Protein AF-A0A7V7WGF8-F1 (afdb_monomer)

pLDDT: mean 89.97, std 9.16, range [55.16, 97.75]

Secondary structure (DSSP, 8-state):
-PPPPEEEEE--S-SSS------HHHHHHHHHHHHTT--EEEEEHHHHHHH-THHHH-HHHHHHHHHHHHHHHT-SEEEE---GGGHHHHHHHHHH--

Solvent-accessible surface area (backbone atoms only — not comparable to full-atom values): 5779 Å² total; per-residue (Å²): 130,84,81,65,28,37,34,38,35,42,47,36,76,55,72,87,60,92,73,93,76,76,68,57,71,59,53,54,52,49,50,55,34,50,76,67,73,35,53,70,48,77,48,49,43,54,60,45,36,73,78,36,58,69,40,54,79,28,70,68,56,35,52,54,51,49,43,52,52,54,62,71,61,70,42,82,41,79,46,72,48,70,60,90,84,17,43,65,47,30,51,54,56,56,71,62,63,129

Nearest PDB structures (foldseek):
  2v4u-assembly1_A  TM=4.906E-01  e=1.514E+00  Homo sapiens
  5f9m-assembly1_A  TM=4.579E-01  e=4.810E+00  Bacillus cereus ATCC 10987
  5f5x-assembly1_A  TM=4.215E-01  e=6.757E+00  Bacillus cereus ATCC 10987
  3a1k-assembly1_A  TM=2.490E-01  e=3.199E+00  Rhodococcus sp. N-771

Sequence (98 aa):
MKTSKVCLINPPTTRDQDEIFFPMGILVLATLLKQKAVPVELIDFEQLFRDRGELRQSRELYEQAAIRLFEASGANVFGISSICSNFPYALELASLIR

Structure (mmCIF, N/CA/C/O backbone):
data_AF-A0A7V7WGF8-F1
#
_entry.id   AF-A0A7V7WGF8-F1
#
loop_
_atom_site.group_PDB
_atom_site.id
_atom_site.type_symbol
_atom_site.label_atom_id
_atom_site.label_alt_id
_atom_site.label_comp_id
_atom_site.label_asym_id
_atom_site.label_entity_id
_atom_site.label_seq_id
_atom_site.pdbx_PDB_ins_code
_atom_site.Cartn_x
_atom_site.Cartn_y
_atom_site.Cartn_z
_atom_site.occupancy
_atom_site.B_iso_or_equiv
_atom_site.auth_seq_id
_atom_site.auth_comp_id
_atom_site.auth_asym_id
_atom_site.auth_atom_id
_atom_site.pdbx_PDB_model_num
ATOM 1 N N . MET A 1 1 ? -5.828 -1.286 26.803 1.00 55.16 1 MET A N 1
ATOM 2 C CA . MET A 1 1 ? -5.512 -1.887 25.486 1.00 55.16 1 MET A CA 1
ATOM 3 C C . MET A 1 1 ? -4.808 -0.839 24.644 1.00 55.16 1 MET A C 1
ATOM 5 O O . MET A 1 1 ? -5.252 0.302 24.665 1.00 55.16 1 MET A O 1
ATOM 9 N N . LYS A 1 2 ? -3.715 -1.184 23.952 1.00 65.31 2 LYS A N 1
ATOM 10 C CA . LYS A 1 2 ? -3.065 -0.265 23.005 1.00 65.31 2 LYS A CA 1
ATOM 11 C C . LYS A 1 2 ? -4.041 -0.028 21.847 1.00 65.31 2 LYS A C 1
ATOM 13 O O . LYS A 1 2 ? -4.531 -0.999 21.273 1.00 65.31 2 LYS A O 1
ATOM 18 N N . THR A 1 3 ? -4.382 1.226 21.556 1.00 74.44 3 THR A N 1
ATOM 19 C CA . THR A 1 3 ? -5.243 1.554 20.412 1.00 74.44 3 THR A CA 1
ATOM 20 C C . THR A 1 3 ? -4.553 1.068 19.145 1.00 74.44 3 THR A C 1
ATOM 22 O O . THR A 1 3 ? -3.390 1.399 18.918 1.00 74.44 3 THR A O 1
ATOM 25 N N . SER A 1 4 ? -5.239 0.240 18.357 1.00 87.31 4 SER A N 1
ATOM 26 C CA . SER A 1 4 ? -4.665 -0.275 17.115 1.00 87.31 4 SER A CA 1
ATOM 27 C C . SER A 1 4 ? -4.595 0.848 16.086 1.00 87.31 4 SER A C 1
ATOM 29 O O . SER A 1 4 ? -5.589 1.545 15.879 1.00 87.31 4 SER A O 1
ATOM 31 N N . LYS A 1 5 ? -3.427 1.036 15.468 1.00 95.38 5 LYS A N 1
ATOM 32 C CA . LYS A 1 5 ? -3.262 1.923 14.315 1.00 95.38 5 LYS A CA 1
ATOM 33 C C . LYS A 1 5 ? -3.425 1.077 13.060 1.00 95.38 5 LYS A C 1
ATOM 35 O O . LYS A 1 5 ? -2.785 0.034 12.930 1.00 95.38 5 LYS A O 1
ATOM 40 N N . VAL A 1 6 ? -4.294 1.532 12.165 1.00 97.50 6 VAL A N 1
ATOM 41 C CA . VAL A 1 6 ? -4.592 0.865 10.899 1.00 97.50 6 VAL A CA 1
ATOM 42 C C . VAL A 1 6 ? -3.780 1.516 9.783 1.00 97.50 6 VAL 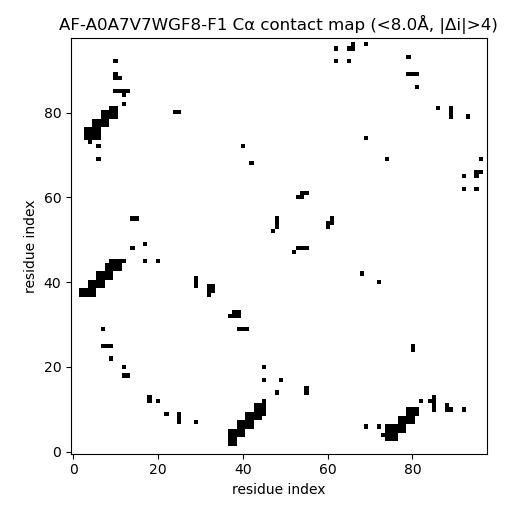A C 1
ATOM 44 O O . VAL A 1 6 ? -3.82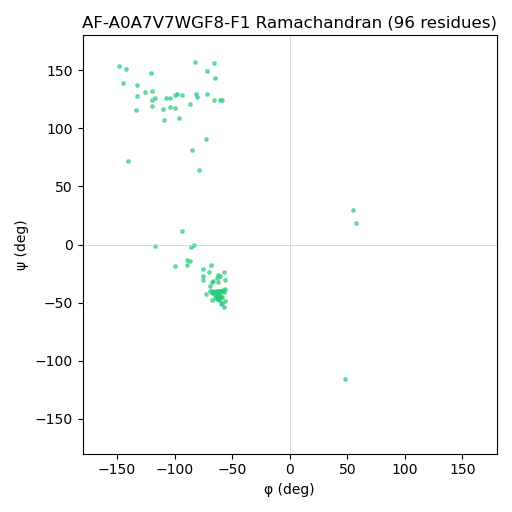0 2.733 9.621 1.00 97.50 6 VAL A O 1
ATOM 47 N N . CYS A 1 7 ? -3.072 0.721 8.993 1.00 97.75 7 CYS A N 1
ATOM 48 C CA . CYS A 1 7 ? -2.468 1.161 7.742 1.00 97.75 7 CYS A CA 1
ATOM 49 C C . CYS A 1 7 ? -3.300 0.624 6.573 1.00 97.75 7 CYS A C 1
ATOM 51 O O . CYS A 1 7 ? -3.475 -0.586 6.431 1.00 97.75 7 CYS A O 1
ATOM 53 N N . LEU A 1 8 ? -3.855 1.524 5.765 1.00 97.69 8 LEU A N 1
ATOM 54 C CA . LEU A 1 8 ? -4.593 1.188 4.553 1.00 97.69 8 LEU A CA 1
ATOM 55 C C . LEU A 1 8 ? -3.691 1.376 3.337 1.00 97.69 8 LEU A C 1
ATOM 57 O O . LEU A 1 8 ? -3.094 2.435 3.162 1.00 97.69 8 LEU A O 1
ATOM 61 N N . ILE A 1 9 ? -3.610 0.354 2.495 1.00 96.56 9 ILE A N 1
ATOM 62 C CA . ILE A 1 9 ? -2.668 0.286 1.382 1.00 96.56 9 ILE A CA 1
ATOM 63 C C . ILE A 1 9 ? -3.445 0.236 0.062 1.00 96.56 9 ILE A C 1
ATOM 65 O O . ILE A 1 9 ? -4.308 -0.629 -0.139 1.00 96.56 9 ILE A O 1
ATOM 69 N N . ASN A 1 10 ? -3.124 1.162 -0.842 1.00 94.56 10 ASN A N 1
ATOM 70 C CA . ASN A 1 10 ? -3.485 1.092 -2.255 1.00 94.56 10 ASN A CA 1
ATOM 71 C C . ASN A 1 10 ? -2.298 0.514 -3.040 1.00 94.56 10 ASN A C 1
ATOM 73 O O . ASN A 1 10 ? -1.283 1.204 -3.169 1.00 94.56 10 ASN A O 1
ATOM 77 N N . PRO A 1 11 ? -2.377 -0.728 -3.545 1.00 93.06 11 PRO A N 1
ATOM 78 C CA . PRO A 1 11 ? -1.380 -1.248 -4.471 1.00 93.06 11 PRO A CA 1
ATOM 79 C C . PRO A 1 11 ? -1.418 -0.486 -5.801 1.00 93.06 11 PRO A C 1
ATOM 81 O O . PRO A 1 11 ? -2.473 0.032 -6.176 1.00 93.06 11 PRO A O 1
ATOM 84 N N . PRO A 1 12 ? -0.309 -0.471 -6.556 1.00 89.31 12 PRO A N 1
ATOM 85 C CA . PRO A 1 12 ? -0.323 0.078 -7.902 1.00 89.31 12 PRO A CA 1
ATOM 86 C C . PRO A 1 12 ? -1.225 -0.767 -8.807 1.00 89.31 12 PRO A C 1
ATOM 88 O O . PRO A 1 12 ? -1.265 -1.989 -8.687 1.00 89.31 12 PRO A O 1
ATOM 91 N N . THR A 1 13 ? -1.938 -0.123 -9.721 1.00 83.94 13 THR A N 1
ATOM 92 C CA . THR A 1 13 ? -2.743 -0.753 -10.775 1.00 83.94 13 THR A CA 1
ATOM 93 C C . THR A 1 13 ? -1.832 -1.348 -11.842 1.00 83.94 13 THR A C 1
ATOM 95 O O . THR A 1 13 ? -2.030 -2.482 -12.277 1.00 83.94 13 THR A O 1
ATOM 98 N N . THR A 1 14 ? -0.793 -0.599 -12.217 1.00 75.62 14 THR A N 1
ATOM 99 C CA . THR A 1 14 ? 0.259 -1.020 -13.146 1.00 75.62 14 THR A CA 1
ATOM 100 C C . THR A 1 14 ? 1.593 -0.368 -12.786 1.00 75.62 14 THR A C 1
ATOM 102 O O . THR A 1 14 ? 1.646 0.718 -12.206 1.00 75.62 14 THR A O 1
ATOM 105 N N . ARG A 1 15 ? 2.701 -1.021 -13.152 1.00 67.31 15 ARG A N 1
ATOM 106 C CA . ARG A 1 15 ? 4.039 -0.418 -13.078 1.00 67.31 15 ARG A CA 1
ATOM 107 C C . ARG A 1 15 ? 4.399 0.380 -14.333 1.00 67.31 15 ARG A C 1
ATOM 109 O O . ARG A 1 15 ? 5.295 1.210 -14.245 1.00 67.31 15 ARG A O 1
ATOM 116 N N . ASP A 1 16 ? 3.659 0.235 -15.429 1.00 67.25 16 ASP A N 1
ATOM 117 C CA . ASP A 1 16 ? 4.102 0.702 -16.749 1.00 67.25 16 ASP A CA 1
ATOM 118 C C . ASP A 1 16 ? 3.503 2.046 -17.190 1.00 67.25 16 ASP A C 1
ATOM 120 O O . ASP A 1 16 ? 4.031 2.677 -18.104 1.00 6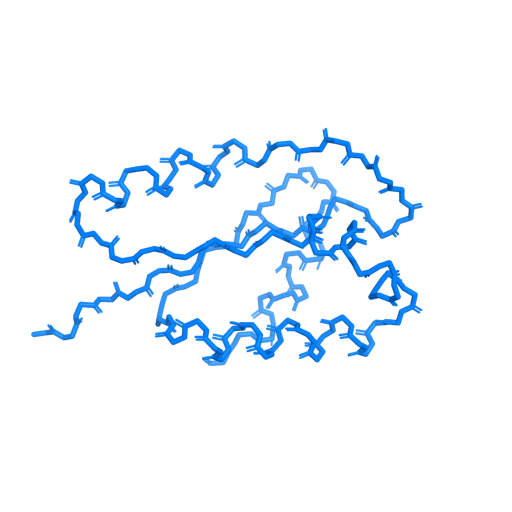7.25 16 ASP A O 1
ATOM 124 N N . GLN A 1 17 ? 2.403 2.495 -16.577 1.00 66.94 17 GLN A N 1
ATOM 125 C CA . GLN A 1 17 ? 1.701 3.722 -16.973 1.00 66.94 17 GLN A CA 1
ATOM 126 C C . GLN A 1 17 ? 1.160 4.487 -15.762 1.00 66.94 17 GLN A C 1
ATOM 128 O O . GLN A 1 17 ? 0.821 3.896 -14.737 1.00 66.94 17 GLN A O 1
ATOM 133 N N . ASP A 1 18 ? 1.052 5.809 -15.900 1.00 65.25 18 ASP A N 1
ATOM 134 C CA . ASP A 1 18 ? 0.370 6.665 -14.931 1.00 65.25 18 ASP A CA 1
ATOM 135 C C . ASP A 1 18 ? -1.132 6.689 -15.234 1.00 65.25 18 ASP A C 1
ATOM 137 O O . ASP A 1 18 ? -1.652 7.614 -15.860 1.00 65.25 18 ASP A O 1
ATOM 141 N N . GLU A 1 19 ? -1.858 5.669 -14.783 1.00 66.69 19 GLU A N 1
ATOM 142 C CA . GLU A 1 19 ? -3.318 5.732 -14.788 1.00 66.69 19 GLU A CA 1
ATOM 143 C C . GLU A 1 19 ? -3.806 6.522 -13.573 1.00 66.69 19 GLU A C 1
ATOM 145 O O . GLU A 1 19 ? -3.395 6.293 -12.432 1.00 66.69 19 GLU A O 1
ATOM 150 N N . ILE A 1 20 ? -4.680 7.506 -13.804 1.00 67.50 20 ILE A N 1
ATOM 151 C CA . ILE A 1 20 ? -5.356 8.234 -12.726 1.00 67.50 20 ILE A CA 1
ATOM 152 C C . ILE A 1 20 ? -6.407 7.317 -12.114 1.00 67.50 20 ILE A C 1
ATOM 154 O O . ILE A 1 20 ? -7.559 7.289 -12.541 1.00 67.50 20 ILE A O 1
ATOM 158 N N . PHE A 1 21 ? -5.988 6.581 -11.089 1.00 75.00 21 PHE A N 1
ATOM 159 C CA . PHE A 1 21 ? -6.869 5.804 -10.239 1.00 75.00 21 PHE A CA 1
ATOM 160 C C . PHE A 1 21 ? -7.059 6.503 -8.893 1.00 75.00 21 PHE A C 1
ATOM 162 O O . PHE A 1 21 ? -6.100 6.829 -8.198 1.00 75.00 21 PHE A O 1
ATOM 169 N N . PHE A 1 22 ? -8.318 6.722 -8.515 1.00 80.94 22 PHE A N 1
ATOM 170 C CA . PHE A 1 22 ? -8.673 7.228 -7.195 1.00 80.94 22 PHE A CA 1
ATOM 171 C C . PHE A 1 22 ? -9.109 6.048 -6.321 1.00 80.94 22 PHE A C 1
ATOM 173 O O . PHE A 1 22 ? -10.131 5.426 -6.634 1.00 80.94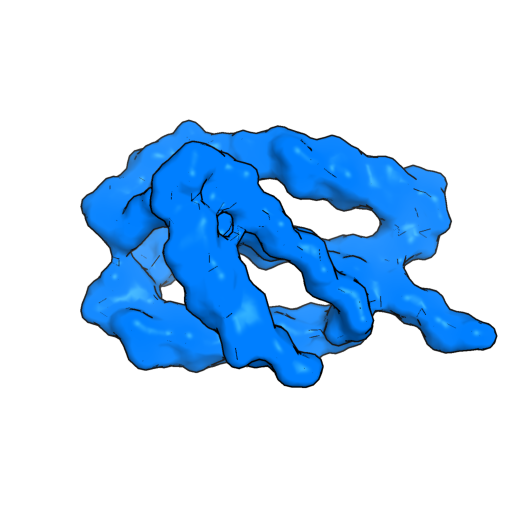 22 PHE A O 1
ATOM 180 N N . PRO A 1 23 ? -8.410 5.740 -5.212 1.00 86.62 23 PRO A N 1
ATOM 181 C CA . PRO A 1 23 ? -8.721 4.579 -4.386 1.00 86.62 23 PRO A CA 1
ATOM 182 C C . PRO A 1 23 ? -9.927 4.853 -3.470 1.00 86.62 23 PRO A C 1
ATOM 184 O O . PRO A 1 23 ? -9.841 4.875 -2.244 1.00 86.62 23 PRO A O 1
ATOM 187 N N . MET A 1 24 ? -11.100 5.067 -4.069 1.00 89.38 24 MET A N 1
ATOM 188 C CA . MET A 1 24 ? -12.319 5.490 -3.372 1.00 89.38 24 MET A CA 1
ATOM 189 C C . MET A 1 24 ? -12.712 4.538 -2.237 1.00 89.38 24 MET A C 1
ATOM 191 O O . MET A 1 24 ? -13.115 4.993 -1.168 1.00 89.38 24 MET A O 1
ATOM 195 N N . GLY A 1 25 ? -12.538 3.226 -2.430 1.00 89.69 25 GLY A N 1
ATOM 196 C CA . GLY A 1 25 ? -12.847 2.224 -1.408 1.00 89.69 25 GLY A CA 1
ATOM 197 C C . GLY A 1 25 ? -12.062 2.427 -0.108 1.00 89.69 25 GLY A C 1
ATOM 198 O O . GLY A 1 25 ? -12.649 2.415 0.976 1.00 89.69 25 GLY A O 1
ATOM 199 N N . ILE A 1 26 ? -10.751 2.686 -0.196 1.00 93.50 26 ILE A N 1
ATOM 200 C CA . ILE A 1 26 ? -9.928 2.892 1.005 1.00 93.50 26 ILE A CA 1
ATOM 201 C C . ILE A 1 26 ? -10.174 4.261 1.630 1.00 93.50 26 ILE A C 1
ATOM 203 O O . ILE A 1 26 ? -10.092 4.386 2.848 1.00 93.50 26 ILE A O 1
ATOM 207 N N . LEU A 1 27 ? -10.515 5.278 0.830 1.00 94.12 27 LEU A N 1
ATOM 208 C CA . LEU A 1 27 ? -10.845 6.613 1.338 1.00 94.12 27 LEU A CA 1
ATOM 209 C C . LEU A 1 27 ? -12.139 6.599 2.160 1.00 94.12 27 LEU A C 1
ATOM 211 O O . LEU A 1 27 ? -12.203 7.214 3.230 1.00 94.12 27 LEU A O 1
ATOM 215 N N . VAL A 1 28 ? -13.151 5.852 1.710 1.00 95.81 28 VAL A N 1
ATOM 216 C CA . VAL A 1 28 ? -14.390 5.636 2.472 1.00 95.81 28 VAL A CA 1
ATOM 217 C C . VAL A 1 28 ? -14.084 4.927 3.793 1.00 95.81 28 VAL A C 1
ATOM 219 O O . VAL A 1 28 ? -14.506 5.394 4.852 1.00 95.81 28 VAL A O 1
ATOM 222 N N . LEU A 1 29 ? -13.287 3.855 3.765 1.00 95.81 29 LEU A N 1
ATOM 223 C CA . LEU A 1 29 ? -12.900 3.137 4.981 1.00 95.81 29 LEU A CA 1
ATOM 224 C C . LEU A 1 29 ? -12.084 4.016 5.943 1.00 95.81 29 LEU A C 1
ATOM 226 O O . LEU A 1 29 ? -12.378 4.056 7.138 1.00 95.81 29 LEU A O 1
ATOM 230 N N . ALA A 1 30 ? -11.107 4.771 5.434 1.00 96.50 30 ALA A N 1
ATOM 231 C CA . ALA A 1 30 ? -10.312 5.710 6.223 1.00 96.50 30 ALA A CA 1
ATOM 232 C C . ALA A 1 30 ? -11.198 6.758 6.912 1.00 96.50 30 ALA A C 1
ATOM 234 O O . ALA A 1 30 ? -10.977 7.095 8.075 1.00 96.50 30 ALA A O 1
ATOM 235 N N . THR A 1 31 ? -12.226 7.246 6.215 1.00 97.12 31 THR A N 1
ATOM 236 C CA . THR A 1 31 ? -13.191 8.210 6.758 1.00 97.12 31 THR A CA 1
ATOM 237 C C . THR A 1 31 ? -13.970 7.616 7.927 1.00 97.12 31 THR A C 1
ATOM 239 O O . THR A 1 31 ? -14.049 8.237 8.988 1.00 97.12 31 THR A O 1
ATOM 242 N N . LEU A 1 32 ? -14.484 6.393 7.776 1.00 97.06 32 LEU A N 1
ATOM 243 C CA . LEU A 1 32 ? -15.202 5.692 8.843 1.00 97.06 32 LEU A CA 1
ATOM 244 C C . LEU A 1 32 ? -14.305 5.435 10.063 1.00 97.06 32 LEU A C 1
ATOM 246 O O . LEU A 1 32 ? -14.724 5.667 11.197 1.00 97.06 32 LEU A O 1
ATOM 250 N N . LEU A 1 33 ? -13.055 5.014 9.846 1.00 96.12 33 LEU A N 1
ATOM 251 C CA . LEU A 1 33 ? -12.081 4.803 10.922 1.00 96.12 33 LEU A CA 1
ATOM 252 C C . LEU A 1 33 ? -11.779 6.108 11.672 1.00 96.12 33 LEU A C 1
ATOM 254 O O . LEU A 1 33 ? -11.832 6.131 12.904 1.00 96.12 33 LEU A O 1
ATOM 258 N N . LYS A 1 34 ? -11.569 7.217 10.948 1.00 96.00 34 LYS A N 1
ATOM 259 C CA . LYS A 1 34 ? -11.382 8.546 11.553 1.00 96.00 34 LYS A CA 1
ATOM 260 C C . LYS A 1 34 ? -12.593 8.984 12.374 1.00 96.00 34 LYS A C 1
ATOM 262 O O . LYS A 1 34 ? -12.418 9.461 13.492 1.00 96.00 34 LYS A O 1
ATOM 267 N N . GLN A 1 35 ? -13.814 8.776 11.874 1.00 97.12 35 GLN A N 1
ATOM 268 C CA . GLN A 1 35 ? -15.049 9.082 12.613 1.00 97.12 35 GLN A CA 1
ATOM 269 C C . GLN A 1 35 ? -15.178 8.288 13.922 1.00 97.12 35 GLN A C 1
ATOM 271 O O . GLN A 1 35 ? -15.826 8.747 14.860 1.00 97.12 35 GLN A O 1
ATOM 276 N N . LYS A 1 36 ? -14.559 7.105 14.002 1.00 96.25 36 LYS A N 1
ATOM 277 C CA . LYS A 1 36 ? -14.509 6.266 15.208 1.00 96.25 36 LYS A CA 1
ATOM 278 C C . LYS A 1 36 ? -13.267 6.504 16.071 1.00 96.25 36 LYS A C 1
ATOM 280 O O . LYS A 1 36 ? -13.013 5.716 16.977 1.00 96.25 36 LYS A O 1
ATOM 285 N N . ALA A 1 37 ? -12.509 7.570 15.806 1.00 95.81 37 ALA A N 1
ATOM 286 C CA . ALA A 1 37 ? -11.250 7.882 16.482 1.00 95.81 37 ALA A CA 1
ATOM 287 C C . ALA A 1 37 ? -10.219 6.73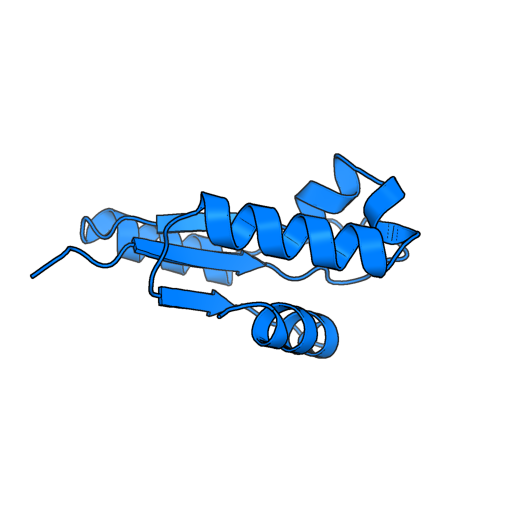3 16.428 1.00 95.81 37 ALA A C 1
ATOM 289 O O . ALA A 1 37 ? -9.384 6.594 17.322 1.00 95.81 37 ALA A O 1
ATOM 290 N N . VAL A 1 38 ? -10.259 5.912 15.371 1.00 95.81 38 VAL A N 1
ATOM 291 C CA . VAL A 1 38 ? -9.235 4.899 15.099 1.00 95.81 38 VAL A CA 1
ATOM 292 C C . VAL A 1 38 ? -8.104 5.562 14.307 1.00 95.81 38 VAL A C 1
ATOM 294 O O . VAL A 1 38 ? -8.362 6.091 13.221 1.00 95.81 38 VAL A O 1
ATOM 297 N N . PRO A 1 39 ? -6.854 5.556 14.811 1.00 96.25 39 PRO A N 1
ATOM 298 C CA . PRO A 1 39 ? -5.713 6.079 14.072 1.00 96.25 39 PRO A CA 1
ATOM 299 C C . PRO A 1 39 ? -5.552 5.328 12.751 1.00 96.25 39 PRO A C 1
ATOM 301 O O . PRO A 1 39 ? -5.435 4.102 12.743 1.00 96.25 39 PRO A O 1
ATOM 304 N N . VAL A 1 40 ? -5.537 6.066 11.644 1.00 96.94 40 VAL A N 1
ATOM 305 C CA . VAL A 1 40 ? -5.405 5.498 10.302 1.00 96.94 40 VAL A CA 1
ATOM 306 C C . VAL A 1 40 ? -4.359 6.255 9.498 1.00 96.94 40 VAL A C 1
ATOM 308 O O . VAL A 1 40 ? -4.311 7.486 9.520 1.00 96.94 40 VAL A O 1
ATOM 311 N N . GLU A 1 41 ? -3.534 5.502 8.787 1.00 96.69 41 GLU A N 1
ATOM 312 C CA . GLU A 1 41 ? -2.575 5.985 7.801 1.00 96.69 41 GLU A CA 1
ATOM 313 C C . GLU A 1 41 ? -2.885 5.358 6.444 1.00 96.69 41 GLU A C 1
ATOM 315 O O . GLU A 1 41 ? -3.380 4.233 6.382 1.00 96.69 41 GLU A O 1
ATOM 320 N N . LEU A 1 42 ? -2.625 6.098 5.370 1.00 96.44 42 LEU A N 1
ATOM 321 C CA . LEU A 1 42 ? -2.857 5.653 4.004 1.00 96.44 42 LEU A CA 1
ATOM 322 C C . LEU A 1 42 ? -1.527 5.662 3.255 1.00 96.44 42 LEU A C 1
ATOM 324 O O . LEU A 1 42 ? -0.865 6.696 3.204 1.00 96.44 42 LEU A O 1
ATOM 328 N N . ILE A 1 43 ? -1.162 4.520 2.678 1.00 96.00 43 ILE A N 1
ATOM 329 C CA . ILE A 1 43 ? -0.021 4.387 1.772 1.00 96.00 43 ILE A CA 1
ATOM 330 C C . ILE A 1 43 ? -0.572 4.145 0.372 1.00 96.00 43 ILE A C 1
ATOM 332 O O . ILE A 1 43 ? -1.225 3.129 0.123 1.00 96.00 43 ILE A O 1
ATOM 336 N N . ASP A 1 44 ? -0.310 5.082 -0.533 1.00 93.56 44 ASP A N 1
ATOM 337 C CA . ASP A 1 44 ? -0.724 4.990 -1.927 1.00 93.56 44 ASP A CA 1
ATOM 338 C C . ASP A 1 44 ? 0.484 4.760 -2.833 1.00 93.56 44 ASP A C 1
ATOM 340 O O . ASP A 1 44 ? 1.292 5.665 -3.048 1.00 93.56 44 ASP A O 1
ATOM 344 N N . PHE A 1 45 ? 0.618 3.539 -3.356 1.00 92.12 45 PHE A N 1
ATOM 345 C CA . PHE A 1 45 ? 1.733 3.197 -4.232 1.00 92.12 45 PHE A CA 1
ATOM 346 C C . PHE A 1 45 ? 1.590 3.766 -5.647 1.00 92.12 45 PHE A C 1
ATOM 348 O O . PHE A 1 45 ? 2.613 3.937 -6.304 1.00 92.12 45 PHE A O 1
ATOM 355 N N . GLU A 1 46 ? 0.381 4.123 -6.102 1.00 88.38 46 GLU A N 1
ATOM 356 C CA . GLU A 1 46 ? 0.238 4.876 -7.357 1.00 88.38 46 GLU A CA 1
ATOM 357 C C . GLU A 1 46 ? 0.815 6.279 -7.205 1.00 88.38 46 GLU A C 1
ATOM 359 O O . GLU A 1 46 ? 1.622 6.721 -8.023 1.00 88.38 46 GLU A O 1
ATOM 364 N N . GLN A 1 47 ? 0.461 6.969 -6.117 1.00 88.88 47 GLN A N 1
ATOM 365 C CA . GLN A 1 47 ? 1.037 8.281 -5.831 1.00 88.88 47 GLN A CA 1
ATOM 366 C C . GLN A 1 47 ? 2.554 8.183 -5.631 1.00 88.88 47 GLN A C 1
ATOM 368 O O . GLN A 1 47 ? 3.300 8.992 -6.177 1.00 88.88 47 GLN A O 1
ATOM 373 N N . LEU A 1 48 ? 3.025 7.157 -4.917 1.00 90.62 48 LEU A N 1
ATOM 374 C CA . LEU A 1 48 ? 4.453 6.953 -4.695 1.00 90.62 48 LEU A CA 1
ATOM 375 C C . LEU A 1 48 ? 5.220 6.745 -6.006 1.00 90.62 48 LEU A C 1
ATOM 377 O O . LEU A 1 48 ? 6.315 7.275 -6.151 1.00 90.62 48 LEU A O 1
ATOM 381 N N . PHE A 1 49 ? 4.664 6.002 -6.964 1.00 89.31 49 PHE A N 1
ATOM 382 C CA . PHE A 1 49 ? 5.282 5.820 -8.275 1.00 89.31 49 PHE A CA 1
ATOM 383 C C . PHE A 1 49 ? 5.317 7.096 -9.114 1.00 89.31 49 PHE A C 1
ATOM 385 O O . PHE A 1 49 ? 6.273 7.286 -9.864 1.00 89.31 49 PHE A O 1
ATOM 392 N N . ARG A 1 50 ? 4.325 7.979 -8.972 1.00 86.25 50 ARG A N 1
ATOM 393 C CA . ARG A 1 50 ? 4.347 9.306 -9.609 1.00 86.25 50 ARG A CA 1
ATOM 394 C C . ARG A 1 50 ? 5.432 10.193 -9.014 1.00 86.25 50 ARG A C 1
ATOM 396 O O . ARG A 1 50 ? 6.141 10.872 -9.748 1.00 86.25 50 ARG A O 1
ATOM 403 N N . ASP A 1 51 ? 5.575 10.157 -7.692 1.00 89.44 51 ASP A N 1
ATOM 404 C CA . ASP A 1 51 ? 6.566 10.960 -6.975 1.00 89.44 51 ASP A CA 1
ATOM 405 C C . ASP A 1 51 ? 7.993 10.402 -7.139 1.00 89.44 51 ASP A C 1
ATOM 407 O O . ASP A 1 51 ? 8.967 11.147 -7.030 1.00 89.44 51 ASP A O 1
ATOM 411 N N . ARG A 1 52 ? 8.119 9.087 -7.367 1.00 88.75 52 ARG A N 1
ATOM 412 C CA . ARG A 1 52 ? 9.378 8.323 -7.399 1.00 88.75 52 ARG A CA 1
ATOM 413 C C . ARG A 1 52 ? 9.369 7.271 -8.507 1.00 88.75 52 ARG A C 1
ATOM 415 O O . ARG A 1 52 ? 9.273 6.064 -8.254 1.00 88.75 52 ARG A O 1
ATOM 422 N N . GLY A 1 53 ? 9.460 7.734 -9.751 1.00 85.38 53 GLY A N 1
ATOM 423 C CA . GLY A 1 53 ? 9.403 6.883 -10.945 1.00 85.38 53 GLY A CA 1
ATOM 424 C C . GLY A 1 53 ? 10.455 5.766 -10.982 1.00 85.38 53 GLY A C 1
ATOM 425 O O . GLY A 1 53 ? 10.228 4.729 -11.605 1.00 85.38 53 GLY A O 1
ATOM 426 N N . GLU A 1 54 ? 11.575 5.911 -10.272 1.00 87.31 54 GLU A N 1
ATOM 427 C CA . GLU A 1 54 ? 12.614 4.885 -10.150 1.00 87.31 54 GLU A CA 1
ATOM 428 C C . GLU A 1 54 ? 12.117 3.591 -9.486 1.00 87.31 54 GLU A C 1
ATOM 430 O O . GLU A 1 54 ? 12.623 2.506 -9.780 1.00 87.31 54 GLU A O 1
ATOM 435 N N . LEU A 1 55 ? 11.081 3.669 -8.643 1.00 88.81 55 LEU A N 1
ATOM 436 C CA . LEU A 1 55 ? 10.502 2.499 -7.982 1.00 88.81 55 LEU A CA 1
ATOM 437 C C . LEU A 1 55 ? 9.751 1.586 -8.960 1.00 88.81 55 LEU A C 1
ATOM 439 O O . LEU A 1 55 ? 9.632 0.389 -8.704 1.00 88.81 55 LEU A O 1
ATOM 443 N N . ARG A 1 56 ? 9.286 2.115 -10.102 1.00 84.56 56 ARG A N 1
ATOM 444 C CA . ARG A 1 56 ? 8.679 1.304 -11.172 1.00 84.56 56 ARG A CA 1
ATOM 445 C C . ARG A 1 56 ? 9.712 0.374 -11.821 1.00 84.56 56 ARG A C 1
ATOM 447 O O . ARG A 1 56 ? 9.367 -0.723 -12.251 1.00 84.56 56 ARG A O 1
ATOM 454 N N . GLN A 1 57 ? 10.978 0.798 -11.867 1.00 83.94 57 GLN A N 1
ATOM 455 C CA . GLN A 1 57 ? 12.040 0.151 -12.647 1.00 83.94 57 GLN A CA 1
ATOM 456 C C . GLN A 1 57 ? 12.793 -0.940 -11.883 1.00 83.94 57 GLN A C 1
ATOM 458 O O . GLN A 1 57 ? 13.461 -1.771 -12.495 1.00 83.94 57 GLN A O 1
ATOM 463 N N . SER A 1 58 ? 12.694 -0.962 -10.552 1.00 89.62 58 SER A N 1
ATOM 464 C CA . SER A 1 58 ? 13.365 -1.961 -9.725 1.00 89.62 58 SER A CA 1
ATOM 465 C C . SER A 1 58 ? 12.422 -2.532 -8.682 1.00 89.62 58 SER A C 1
ATOM 467 O O . SER A 1 58 ? 11.991 -1.848 -7.753 1.00 89.62 58 SER A O 1
ATOM 469 N N . ARG A 1 59 ? 12.158 -3.835 -8.812 1.00 90.31 59 ARG A N 1
ATOM 470 C CA . ARG A 1 59 ? 11.399 -4.598 -7.820 1.00 90.31 59 ARG A CA 1
ATOM 471 C C . ARG A 1 59 ? 12.045 -4.522 -6.437 1.00 90.31 59 ARG A C 1
ATOM 473 O O . ARG A 1 59 ? 11.335 -4.339 -5.460 1.00 90.31 59 ARG A O 1
ATOM 480 N N . GLU A 1 60 ? 13.369 -4.608 -6.360 1.00 94.00 60 GLU A N 1
ATOM 481 C CA . GLU A 1 60 ? 14.084 -4.523 -5.086 1.00 94.00 60 GLU A CA 1
ATOM 482 C C . GLU A 1 60 ? 13.886 -3.155 -4.417 1.00 94.00 60 GLU A C 1
ATOM 484 O O . GLU A 1 60 ? 13.581 -3.091 -3.228 1.00 94.00 60 GLU A O 1
ATOM 489 N N . LEU A 1 61 ? 13.992 -2.055 -5.177 1.00 93.31 61 LEU A N 1
ATOM 490 C CA . LEU A 1 61 ? 13.758 -0.712 -4.633 1.00 93.31 61 LEU A CA 1
ATOM 491 C C . LEU A 1 61 ? 12.310 -0.540 -4.165 1.00 93.31 61 LEU A C 1
ATOM 493 O O . LEU A 1 61 ? 12.073 0.048 -3.110 1.00 93.31 61 LEU A O 1
ATOM 497 N N . TYR A 1 62 ? 11.352 -1.072 -4.925 1.00 92.62 62 TYR A N 1
ATOM 498 C CA . TYR A 1 62 ? 9.940 -1.086 -4.554 1.00 92.62 62 TYR A CA 1
ATOM 499 C C . TYR A 1 62 ? 9.692 -1.834 -3.238 1.00 92.62 62 TYR A C 1
ATOM 501 O O . TYR A 1 62 ? 9.082 -1.273 -2.327 1.00 92.62 62 TYR A O 1
ATOM 509 N N . GLU A 1 63 ? 10.200 -3.062 -3.104 1.00 95.25 63 GLU A N 1
ATOM 510 C CA . GLU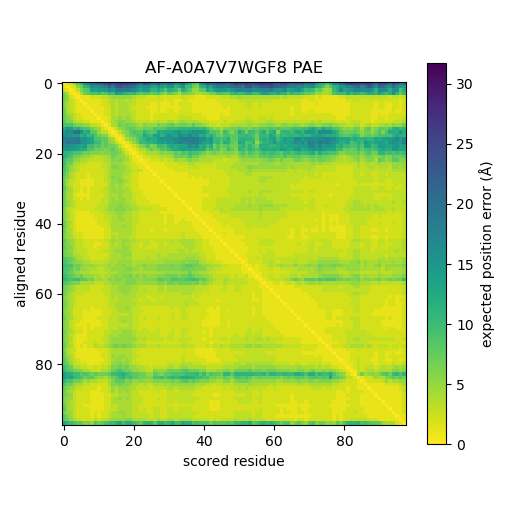 A 1 63 ? 10.031 -3.873 -1.893 1.00 95.25 63 GLU A CA 1
ATOM 511 C C . GLU A 1 63 ? 10.700 -3.203 -0.680 1.00 95.25 63 GLU A C 1
ATOM 513 O O . GLU A 1 63 ? 10.095 -3.101 0.388 1.00 95.25 63 GLU A O 1
ATOM 518 N N . GLN A 1 64 ? 11.911 -2.659 -0.844 1.00 95.75 64 GLN A N 1
ATOM 519 C CA . GLN A 1 64 ? 12.599 -1.923 0.222 1.00 95.75 64 GLN A CA 1
ATOM 520 C C . GLN A 1 64 ? 11.842 -0.656 0.639 1.00 95.75 64 GLN A C 1
ATOM 522 O O . GLN A 1 64 ? 11.767 -0.346 1.831 1.00 95.75 64 GLN A O 1
ATOM 527 N N . ALA A 1 65 ? 11.276 0.086 -0.317 1.00 95.38 65 ALA A N 1
ATOM 528 C CA . ALA A 1 65 ? 10.453 1.253 -0.024 1.00 95.38 65 ALA A CA 1
ATOM 529 C C . ALA A 1 65 ? 9.174 0.856 0.728 1.00 95.38 65 ALA A C 1
ATOM 531 O O . ALA A 1 65 ? 8.839 1.495 1.725 1.00 95.38 65 ALA A O 1
ATOM 532 N N . ALA A 1 66 ? 8.507 -0.220 0.301 1.00 96.75 66 ALA A N 1
ATOM 533 C CA . ALA A 1 66 ? 7.316 -0.745 0.959 1.00 96.75 66 ALA A CA 1
ATOM 534 C C . ALA A 1 66 ? 7.593 -1.135 2.416 1.00 96.75 66 ALA A C 1
ATOM 536 O O . ALA A 1 66 ? 6.902 -0.656 3.312 1.00 96.75 66 ALA A O 1
ATOM 537 N N . ILE A 1 67 ? 8.651 -1.916 2.664 1.00 97.12 67 ILE A N 1
ATOM 538 C CA . ILE A 1 67 ? 9.053 -2.329 4.018 1.00 97.12 67 ILE A CA 1
ATOM 539 C C . ILE A 1 67 ? 9.287 -1.107 4.911 1.00 97.12 67 ILE A C 1
ATOM 541 O O . ILE A 1 67 ? 8.719 -1.024 5.999 1.00 97.12 67 ILE A O 1
ATOM 545 N N . ARG A 1 68 ? 10.056 -0.116 4.438 1.00 96.50 68 ARG A N 1
ATOM 546 C CA . ARG A 1 68 ? 10.331 1.105 5.215 1.00 96.50 68 ARG A CA 1
ATOM 547 C C . ARG A 1 68 ? 9.060 1.880 5.549 1.00 96.50 68 ARG A C 1
ATOM 549 O O . ARG A 1 68 ? 8.946 2.399 6.655 1.00 96.50 68 ARG A O 1
ATOM 556 N N . LEU A 1 69 ? 8.113 1.971 4.614 1.00 97.12 69 LEU A N 1
ATOM 557 C CA . LEU A 1 69 ? 6.830 2.635 4.851 1.00 97.12 69 LEU A CA 1
ATOM 558 C C . LEU A 1 69 ? 5.977 1.864 5.867 1.00 97.12 69 LEU A C 1
ATOM 560 O O . LEU A 1 69 ? 5.367 2.476 6.741 1.00 97.12 69 LEU A O 1
ATOM 564 N N . PHE A 1 70 ? 5.965 0.531 5.800 1.00 96.81 70 PHE A N 1
ATOM 565 C CA . PHE A 1 70 ? 5.229 -0.306 6.750 1.00 96.81 70 PHE A CA 1
ATOM 566 C C . PHE A 1 70 ? 5.795 -0.185 8.166 1.00 96.81 70 PHE A C 1
ATOM 568 O O . PHE A 1 70 ? 5.031 0.064 9.101 1.00 96.81 70 PHE A O 1
ATOM 575 N N . GLU A 1 71 ? 7.117 -0.255 8.321 1.00 95.56 71 GLU A N 1
ATOM 576 C CA . GLU A 1 71 ? 7.802 -0.055 9.603 1.00 95.56 71 GLU A CA 1
ATOM 577 C C . GLU A 1 71 ? 7.571 1.355 10.164 1.00 95.56 71 GLU A C 1
ATOM 579 O O . GLU A 1 71 ? 7.193 1.508 11.328 1.00 95.56 71 GLU A O 1
ATOM 584 N N . ALA A 1 72 ? 7.729 2.390 9.329 1.00 96.25 72 ALA A N 1
ATOM 585 C CA . ALA A 1 72 ? 7.516 3.782 9.724 1.00 96.25 72 ALA A CA 1
ATOM 586 C C . ALA A 1 72 ? 6.064 4.070 10.128 1.00 96.25 72 ALA A C 1
ATOM 588 O O . ALA A 1 72 ? 5.824 4.928 10.982 1.00 96.25 72 ALA A O 1
ATOM 589 N N . SER A 1 73 ? 5.098 3.337 9.562 1.00 96.06 73 SER A N 1
ATOM 590 C CA . SER A 1 73 ? 3.693 3.496 9.931 1.00 96.06 73 SER A CA 1
ATOM 591 C C . SER A 1 73 ? 3.459 3.164 11.407 1.00 96.06 73 SER A C 1
ATOM 593 O O . SER A 1 73 ? 2.583 3.747 12.046 1.00 96.06 73 SER A O 1
ATOM 595 N N . GLY A 1 74 ? 4.210 2.224 11.991 1.00 94.56 74 GLY A N 1
ATOM 596 C CA . GLY A 1 74 ? 3.942 1.721 13.342 1.00 94.56 74 GLY A CA 1
ATOM 597 C C . GLY A 1 74 ? 2.530 1.136 13.515 1.00 94.56 74 GLY A C 1
ATOM 598 O O . GLY A 1 74 ? 2.034 1.049 14.643 1.00 94.56 74 GLY A O 1
ATOM 599 N N . ALA A 1 75 ? 1.854 0.798 12.412 1.00 95.88 75 ALA A N 1
ATOM 600 C CA . ALA A 1 75 ? 0.556 0.147 12.412 1.00 95.88 75 ALA A CA 1
ATOM 601 C C . ALA A 1 75 ? 0.682 -1.316 12.847 1.00 95.88 75 ALA A C 1
ATOM 603 O O . ALA A 1 75 ? 1.694 -1.971 12.621 1.00 95.88 75 ALA A O 1
ATOM 604 N N . ASN A 1 76 ? -0.367 -1.831 13.481 1.00 94.44 76 ASN A N 1
ATOM 605 C CA . ASN A 1 76 ? -0.473 -3.236 13.886 1.00 94.44 76 ASN A CA 1
ATOM 606 C C . ASN A 1 76 ? -1.636 -3.955 13.189 1.00 94.44 76 ASN A C 1
ATOM 608 O O . ASN A 1 76 ? -1.871 -5.135 13.429 1.00 94.44 76 ASN A O 1
ATOM 612 N N . VAL A 1 77 ? -2.385 -3.227 12.360 1.00 95.88 77 VAL A N 1
ATOM 613 C CA . VAL A 1 77 ? -3.452 -3.744 11.511 1.00 95.88 77 VAL A CA 1
ATOM 614 C C . VAL A 1 77 ? -3.237 -3.167 10.123 1.00 95.88 77 VAL A C 1
ATOM 616 O O . VAL A 1 77 ? -3.124 -1.952 9.969 1.00 95.88 77 VAL A O 1
ATOM 619 N N . PHE A 1 78 ? -3.211 -4.031 9.116 1.00 97.00 78 PHE A N 1
ATOM 620 C CA . PHE A 1 78 ? -3.020 -3.636 7.727 1.00 97.00 78 PHE A CA 1
ATOM 621 C C . PHE A 1 78 ? -4.231 -4.055 6.900 1.00 97.00 78 PHE A C 1
ATOM 623 O O . PHE A 1 78 ? -4.707 -5.184 7.008 1.00 97.00 78 PHE A O 1
ATOM 630 N N . GLY A 1 79 ? -4.743 -3.134 6.088 1.00 96.00 79 GLY A N 1
ATOM 631 C CA . GLY A 1 79 ? -5.798 -3.394 5.116 1.00 96.00 79 GLY A CA 1
ATOM 632 C C . GLY A 1 79 ? -5.290 -3.074 3.721 1.00 96.00 79 GLY A C 1
ATOM 633 O O . GLY A 1 79 ? -4.932 -1.933 3.452 1.00 96.00 79 GLY A O 1
ATOM 634 N N . ILE A 1 80 ? -5.266 -4.062 2.832 1.00 95.81 80 ILE A N 1
ATOM 635 C CA . ILE A 1 80 ? -4.817 -3.885 1.448 1.00 95.81 80 ILE A CA 1
ATOM 636 C C . ILE A 1 80 ? -6.040 -3.942 0.542 1.00 95.81 80 ILE A C 1
ATOM 638 O O . ILE A 1 80 ? -6.828 -4.885 0.613 1.00 95.81 80 ILE A O 1
ATOM 642 N N . SER A 1 81 ? -6.217 -2.919 -0.289 1.00 93.38 81 SER A N 1
ATOM 643 C CA . SER A 1 81 ? -7.250 -2.945 -1.324 1.00 93.38 81 SER A CA 1
ATOM 644 C C . SER A 1 81 ? -6.780 -3.699 -2.557 1.00 93.38 81 SER A C 1
ATOM 646 O O . SER A 1 81 ? -5.589 -3.817 -2.817 1.00 93.38 81 SER A O 1
ATOM 648 N N . SER A 1 82 ? -7.725 -4.196 -3.342 1.00 90.00 82 SER A N 1
ATOM 649 C CA . SER A 1 82 ? -7.435 -4.681 -4.680 1.00 90.00 82 SER A CA 1
ATOM 650 C C . SER A 1 82 ? -8.609 -4.368 -5.594 1.00 90.00 82 SER A C 1
ATOM 652 O O . SER A 1 82 ? -9.769 -4.478 -5.194 1.00 90.00 82 SER A O 1
ATOM 654 N N . ILE A 1 83 ? -8.287 -3.950 -6.811 1.00 85.06 83 ILE A N 1
ATOM 655 C CA . ILE A 1 83 ? -9.219 -3.740 -7.904 1.00 85.06 83 ILE A CA 1
ATOM 656 C C . ILE A 1 83 ? -8.744 -4.533 -9.120 1.00 85.06 83 ILE A C 1
ATOM 658 O O . ILE A 1 83 ? -7.581 -4.459 -9.518 1.00 85.06 83 ILE A O 1
ATOM 662 N N . CYS A 1 84 ? -9.660 -5.280 -9.731 1.00 79.62 84 CYS A N 1
ATOM 663 C CA . CYS A 1 84 ? -9.424 -5.988 -10.988 1.00 79.62 84 CYS A CA 1
ATOM 664 C C . CYS A 1 84 ? -8.101 -6.787 -10.989 1.00 79.62 84 CYS A C 1
ATOM 666 O O . CYS A 1 84 ? -7.941 -7.745 -10.236 1.00 79.62 84 CYS A O 1
ATOM 668 N N . SER A 1 85 ? -7.158 -6.401 -11.848 1.00 80.62 85 SER A N 1
ATOM 669 C CA . SER A 1 85 ? -5.901 -7.099 -12.112 1.00 80.62 85 SER A CA 1
ATOM 670 C C . SER A 1 85 ? -4.760 -6.753 -11.155 1.00 80.62 85 SER A C 1
ATOM 672 O O . SER A 1 85 ? -3.694 -7.345 -11.286 1.00 80.62 85 SER A O 1
ATOM 674 N N . ASN A 1 86 ? -4.938 -5.838 -10.194 1.00 88.19 86 ASN A N 1
ATOM 675 C CA . ASN A 1 86 ? -3.839 -5.411 -9.317 1.00 88.19 86 ASN A CA 1
ATOM 676 C C . ASN A 1 86 ? -3.585 -6.345 -8.114 1.00 88.19 86 ASN A C 1
ATOM 678 O O . ASN A 1 86 ? -2.678 -6.102 -7.314 1.00 88.19 86 ASN A O 1
ATOM 682 N N . PHE A 1 87 ? -4.366 -7.425 -7.983 1.00 89.75 87 PHE A N 1
ATOM 683 C CA . PHE A 1 87 ? -4.241 -8.386 -6.885 1.00 89.75 87 PHE A CA 1
ATOM 684 C C . PHE A 1 87 ? -2.841 -9.017 -6.736 1.00 89.75 87 PHE A C 1
ATOM 686 O O . PHE A 1 87 ? -2.465 -9.282 -5.595 1.00 89.75 87 PHE A O 1
ATOM 693 N N . PRO A 1 88 ? -2.015 -9.229 -7.789 1.00 91.94 88 PRO A N 1
ATOM 694 C CA . PRO A 1 88 ? -0.657 -9.736 -7.602 1.00 91.94 88 PRO A CA 1
ATOM 695 C C . PRO A 1 88 ? 0.212 -8.775 -6.787 1.00 91.94 88 PRO A C 1
ATOM 697 O O . PRO A 1 88 ? 0.923 -9.220 -5.893 1.00 91.94 88 PRO A O 1
ATOM 700 N N . TYR A 1 89 ? 0.097 -7.464 -7.024 1.00 91.88 89 TYR A N 1
ATOM 701 C CA . TYR A 1 89 ? 0.807 -6.453 -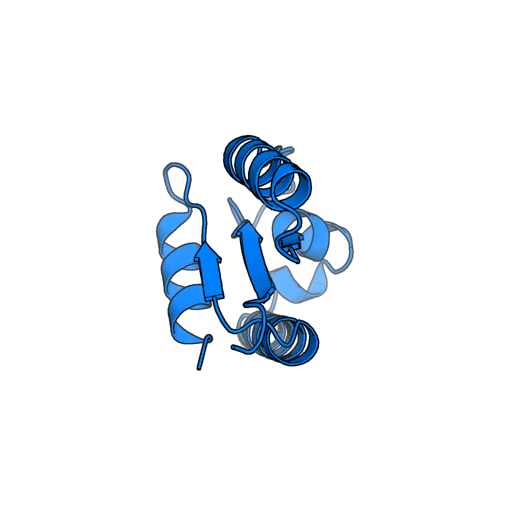6.236 1.00 91.88 89 TYR A CA 1
ATOM 702 C C . TYR A 1 89 ? 0.257 -6.360 -4.812 1.00 91.88 89 TYR A C 1
ATOM 704 O O . TYR A 1 89 ? 1.016 -6.171 -3.867 1.00 91.88 89 TYR A O 1
ATOM 712 N N . ALA A 1 90 ? -1.055 -6.542 -4.638 1.00 93.94 90 ALA A N 1
ATOM 713 C CA . ALA A 1 90 ? -1.657 -6.627 -3.311 1.00 93.94 90 ALA A CA 1
ATOM 714 C C . ALA A 1 90 ? -1.068 -7.795 -2.500 1.00 93.94 90 ALA A C 1
ATOM 716 O O . ALA A 1 90 ? -0.715 -7.620 -1.336 1.00 93.94 90 ALA A O 1
ATOM 717 N N . LEU A 1 91 ? -0.923 -8.970 -3.123 1.00 94.62 91 LEU A N 1
ATOM 718 C CA . LEU A 1 91 ? -0.326 -10.157 -2.505 1.00 94.62 91 LEU A CA 1
ATOM 719 C C . LEU A 1 91 ? 1.181 -9.996 -2.262 1.00 94.62 91 LEU A C 1
ATOM 721 O O . LEU A 1 91 ? 1.672 -10.406 -1.212 1.00 94.62 91 LEU A O 1
ATOM 725 N N . GLU A 1 92 ? 1.907 -9.381 -3.199 1.00 94.75 92 GLU A N 1
ATOM 726 C CA . GLU A 1 92 ? 3.326 -9.037 -3.038 1.00 94.75 92 GLU A CA 1
ATOM 727 C C . GLU A 1 92 ? 3.511 -8.146 -1.805 1.00 94.75 92 GLU A C 1
ATOM 729 O O . GLU A 1 92 ? 4.237 -8.521 -0.889 1.00 94.75 92 GLU A O 1
ATOM 734 N N . LEU A 1 93 ? 2.774 -7.036 -1.708 1.00 95.75 93 LEU A N 1
ATOM 735 C CA . LEU A 1 93 ? 2.810 -6.146 -0.545 1.00 95.75 93 LEU A CA 1
ATOM 736 C C . LEU A 1 93 ? 2.391 -6.855 0.746 1.00 95.75 93 LEU A C 1
ATOM 738 O O . LEU A 1 93 ? 3.026 -6.650 1.778 1.00 95.75 93 LEU A O 1
ATOM 742 N N . ALA A 1 94 ? 1.371 -7.719 0.695 1.00 96.50 94 ALA A N 1
ATOM 743 C CA . ALA A 1 94 ? 0.943 -8.509 1.849 1.00 96.50 94 ALA A CA 1
ATOM 744 C C . ALA A 1 94 ? 2.077 -9.381 2.401 1.00 96.50 94 ALA A C 1
ATOM 746 O O . ALA A 1 94 ? 2.226 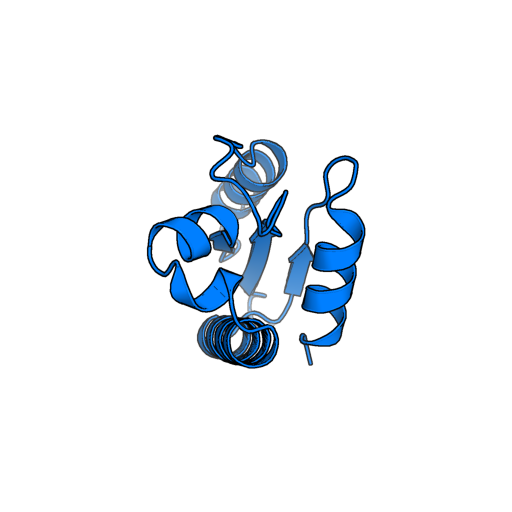-9.493 3.614 1.00 96.50 94 ALA A O 1
ATOM 747 N N . SER A 1 95 ? 2.898 -9.962 1.521 1.00 96.69 95 SE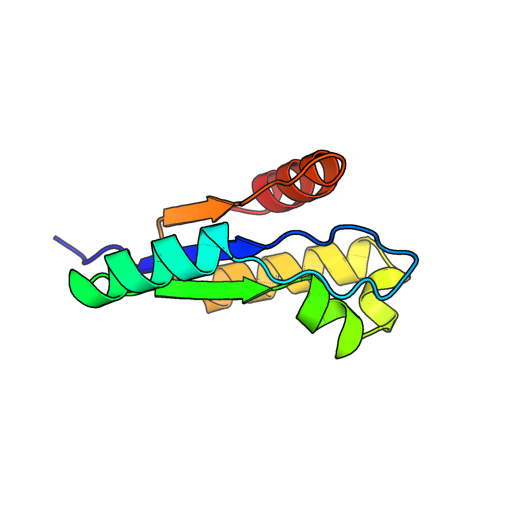R A N 1
ATOM 748 C CA . SER A 1 95 ? 4.028 -10.812 1.914 1.00 96.69 95 SER A CA 1
ATOM 749 C C . SER A 1 95 ? 5.172 -10.055 2.603 1.00 96.69 95 SER A C 1
ATOM 751 O O . SER A 1 95 ? 6.004 -10.673 3.267 1.00 96.69 95 SER A O 1
ATOM 753 N N . LEU A 1 96 ? 5.215 -8.725 2.467 1.00 97.00 96 LEU A N 1
ATOM 754 C CA . LEU A 1 96 ? 6.234 -7.867 3.077 1.00 97.00 96 LEU A CA 1
ATOM 755 C C . LEU A 1 96 ? 5.847 -7.379 4.481 1.00 97.00 96 LEU A C 1
ATOM 757 O O . LEU A 1 96 ? 6.701 -6.859 5.199 1.00 97.00 96 LEU A O 1
ATOM 761 N N . ILE A 1 97 ? 4.583 -7.533 4.879 1.00 95.25 97 ILE A N 1
ATOM 762 C CA . ILE A 1 97 ? 4.089 -7.156 6.207 1.00 95.25 97 ILE A CA 1
ATOM 763 C C . ILE A 1 97 ? 4.467 -8.266 7.198 1.00 95.25 97 ILE A C 1
ATOM 765 O O . ILE A 1 97 ? 4.173 -9.437 6.959 1.00 95.25 97 ILE A O 1
ATOM 769 N N . ARG A 1 98 ? 5.130 -7.902 8.302 1.00 80.94 98 ARG A N 1
ATOM 770 C CA . ARG A 1 98 ? 5.633 -8.822 9.337 1.00 80.94 98 ARG A CA 1
ATOM 771 C C . ARG A 1 98 ? 5.051 -8.515 10.708 1.00 80.94 98 ARG A C 1
ATOM 773 O O . ARG A 1 98 ? 4.817 -7.318 10.987 1.00 80.94 98 ARG A O 1
#

Foldseek 3Di:
DPQAAEEEEEFDPALPDLDPDDPVVVVVVVVVCVVVVRHYHYHYVSVVCVVPVVLSVDVVSVLVVLLVVLVVSPGPHYHYDDDDPRVVRSVVSVVSHD

Radius of gyration: 13.35 Å; Cα contacts (8 Å, |Δi|>4): 126; chains: 1; bounding box: 29×22×42 Å

Mean predicted aligned error: 4.03 Å